Protein AF-A0A2N2NA88-F1 (afdb_monomer_lite)

Structure (mmCIF, N/CA/C/O backbone):
data_AF-A0A2N2NA88-F1
#
_entry.id   AF-A0A2N2NA88-F1
#
loop_
_atom_site.group_PDB
_atom_site.id
_atom_site.type_symbol
_atom_site.label_atom_id
_atom_site.label_alt_id
_atom_site.label_comp_id
_atom_site.label_asym_id
_atom_site.label_entity_id
_atom_site.label_seq_id
_atom_site.pdbx_PDB_ins_code
_atom_site.Cartn_x
_atom_site.Cartn_y
_atom_site.Cartn_z
_atom_site.occupancy
_atom_site.B_iso_or_equiv
_atom_site.auth_seq_id
_atom_site.auth_comp_id
_atom_site.auth_asym_id
_atom_site.auth_atom_id
_atom_site.pdbx_PDB_model_num
ATOM 1 N N . MET A 1 1 ? 6.400 -26.490 7.277 1.00 69.56 1 MET A N 1
ATOM 2 C CA . MET A 1 1 ? 5.43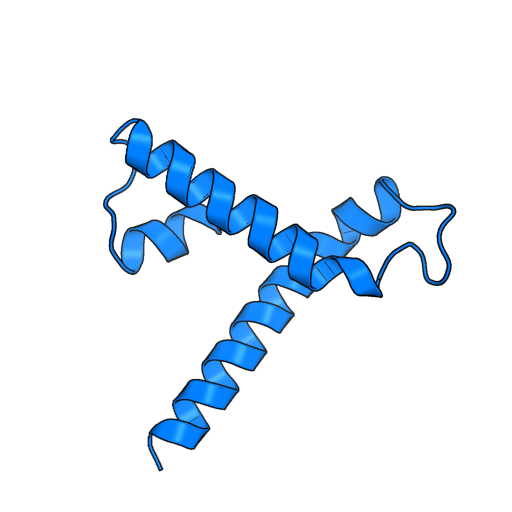7 -26.243 6.173 1.00 69.56 1 MET A CA 1
ATOM 3 C C . MET A 1 1 ? 4.729 -24.893 6.323 1.00 69.56 1 MET A C 1
ATOM 5 O O . MET A 1 1 ? 4.624 -24.164 5.347 1.00 69.56 1 MET A O 1
ATOM 9 N N . SER A 1 2 ? 4.283 -24.528 7.531 1.00 89.69 2 SER A N 1
ATOM 10 C CA . SER A 1 2 ? 3.616 -23.250 7.837 1.00 89.69 2 SER A CA 1
ATOM 11 C C . SER A 1 2 ? 4.435 -22.001 7.498 1.00 89.69 2 SER A C 1
ATOM 13 O O . SER A 1 2 ? 3.872 -21.019 7.026 1.00 89.69 2 SER A O 1
ATOM 15 N N . ASP A 1 3 ? 5.751 -22.023 7.702 1.00 94.31 3 ASP A N 1
ATOM 16 C CA . ASP A 1 3 ? 6.600 -20.839 7.495 1.00 94.31 3 ASP A CA 1
ATOM 17 C C . ASP A 1 3 ? 6.731 -20.469 6.019 1.00 94.31 3 ASP A C 1
ATOM 19 O O . ASP A 1 3 ? 6.706 -19.292 5.664 1.00 94.31 3 ASP A O 1
ATOM 23 N N . PHE A 1 4 ? 6.765 -21.478 5.149 1.00 95.38 4 PHE A N 1
ATOM 24 C CA . PHE A 1 4 ? 6.773 -21.276 3.705 1.00 95.38 4 PHE A CA 1
ATOM 25 C C . PHE A 1 4 ? 5.475 -20.614 3.223 1.00 95.38 4 PHE A C 1
ATOM 27 O O . PHE A 1 4 ? 5.513 -19.653 2.456 1.00 95.38 4 PHE A O 1
ATOM 34 N N . LEU A 1 5 ? 4.325 -21.070 3.735 1.00 95.38 5 LEU A N 1
ATOM 35 C CA . LEU A 1 5 ? 3.025 -20.467 3.430 1.00 95.38 5 LEU A CA 1
ATOM 36 C C . LEU A 1 5 ? 2.944 -19.015 3.921 1.00 95.38 5 LEU A C 1
ATOM 38 O O . LEU A 1 5 ? 2.472 -18.149 3.187 1.00 95.38 5 LEU A O 1
ATOM 42 N N . ARG A 1 6 ? 3.455 -18.727 5.126 1.00 95.19 6 ARG A N 1
ATOM 43 C CA . ARG A 1 6 ? 3.515 -17.362 5.678 1.00 95.19 6 ARG A CA 1
ATOM 44 C C . ARG A 1 6 ? 4.378 -16.446 4.817 1.00 95.19 6 ARG A C 1
ATOM 46 O O . ARG A 1 6 ? 3.922 -15.371 4.437 1.00 95.19 6 ARG A O 1
ATOM 53 N N . PHE A 1 7 ? 5.578 -16.892 4.450 1.00 96.19 7 PHE A N 1
ATOM 54 C CA . PHE A 1 7 ? 6.468 -16.145 3.564 1.00 96.19 7 PHE A CA 1
ATOM 55 C C . PHE A 1 7 ? 5.789 -15.817 2.232 1.00 96.19 7 PHE A C 1
ATOM 57 O O . PHE A 1 7 ? 5.763 -14.658 1.818 1.00 96.19 7 PHE A O 1
ATOM 64 N N . PHE A 1 8 ? 5.187 -16.821 1.591 1.00 97.06 8 PHE A N 1
ATOM 65 C CA . PHE A 1 8 ? 4.530 -16.632 0.305 1.00 97.06 8 PHE A CA 1
ATOM 66 C C . PHE A 1 8 ? 3.320 -15.696 0.412 1.00 97.06 8 PHE A C 1
ATOM 68 O O . PHE A 1 8 ? 3.175 -14.792 -0.408 1.00 97.06 8 PHE A O 1
ATOM 75 N N . SER A 1 9 ? 2.498 -15.844 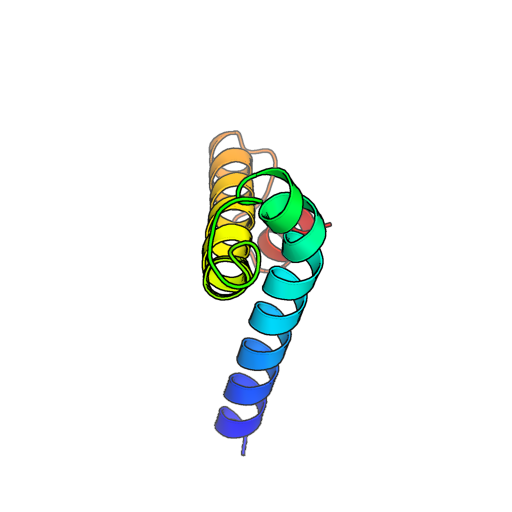1.457 1.00 95.56 9 SER A N 1
ATOM 76 C CA . SER A 1 9 ? 1.357 -14.951 1.698 1.00 95.56 9 SER A CA 1
ATOM 77 C C . SER A 1 9 ? 1.782 -13.495 1.889 1.00 95.56 9 SER A C 1
ATOM 79 O O . SER A 1 9 ? 1.171 -12.598 1.312 1.00 95.56 9 SER A O 1
ATOM 81 N N . TRP A 1 10 ? 2.869 -13.251 2.625 1.00 94.94 10 TRP A N 1
ATOM 82 C CA . TRP A 1 10 ? 3.392 -11.907 2.849 1.00 94.94 10 TRP A CA 1
ATOM 83 C C . TRP A 1 10 ? 3.974 -11.307 1.570 1.00 94.94 10 TRP A C 1
ATOM 85 O O . TRP A 1 10 ? 3.693 -10.159 1.225 1.00 94.94 10 TRP A O 1
ATOM 95 N N . TYR A 1 11 ? 4.745 -12.100 0.824 1.00 96.19 11 TYR A N 1
ATOM 96 C CA . TYR A 1 11 ? 5.300 -11.674 -0.454 1.00 96.19 11 TYR A CA 1
ATOM 97 C C . TYR A 1 11 ? 4.201 -11.308 -1.459 1.00 96.19 11 TYR A C 1
ATOM 99 O O . TYR A 1 11 ? 4.310 -10.300 -2.166 1.00 96.19 11 TYR A O 1
ATOM 107 N N . LEU A 1 12 ? 3.124 -12.096 -1.497 1.00 96.81 12 LEU A N 1
ATOM 108 C CA . LEU A 1 12 ? 1.956 -11.832 -2.329 1.00 96.81 12 LEU A CA 1
ATOM 109 C C . LEU A 1 12 ? 1.249 -10.549 -1.876 1.00 96.81 12 LEU A C 1
ATOM 111 O O . LEU A 1 12 ? 0.989 -9.688 -2.713 1.00 96.81 12 LEU A O 1
ATOM 115 N N . ALA A 1 13 ? 1.034 -10.366 -0.570 1.00 95.81 13 ALA A N 1
ATOM 116 C CA . ALA A 1 13 ? 0.427 -9.156 -0.016 1.00 95.81 13 ALA A CA 1
ATOM 117 C C . ALA A 1 13 ? 1.211 -7.885 -0.395 1.00 95.81 13 ALA A C 1
ATOM 119 O O . ALA A 1 13 ? 0.635 -6.961 -0.967 1.00 95.81 13 ALA A O 1
ATOM 120 N N . ILE A 1 14 ? 2.535 -7.854 -0.185 1.00 96.50 14 ILE A N 1
ATOM 121 C CA . ILE A 1 14 ? 3.376 -6.714 -0.602 1.00 96.50 14 ILE A CA 1
ATOM 122 C C . ILE A 1 14 ? 3.298 -6.496 -2.117 1.00 96.50 14 ILE A C 1
ATOM 124 O O . ILE A 1 14 ? 3.313 -5.358 -2.587 1.00 96.50 14 ILE A O 1
ATOM 128 N N . SER A 1 15 ? 3.257 -7.574 -2.900 1.00 96.62 15 SER A N 1
ATOM 129 C CA . SER A 1 15 ? 3.198 -7.469 -4.358 1.00 96.62 15 SER A CA 1
ATOM 130 C C . SER A 1 15 ? 1.885 -6.841 -4.824 1.00 96.62 15 SER A C 1
ATOM 132 O O . SER A 1 15 ? 1.930 -5.958 -5.677 1.00 96.62 15 SER A O 1
ATOM 134 N N . VAL A 1 16 ? 0.753 -7.208 -4.214 1.00 96.69 16 VAL A N 1
ATOM 135 C CA . VAL A 1 16 ? -0.559 -6.586 -4.460 1.00 96.69 16 VAL A CA 1
ATOM 136 C C . VAL A 1 16 ? -0.542 -5.105 -4.080 1.00 96.69 16 VAL A C 1
ATOM 138 O O . VAL A 1 16 ? -0.912 -4.263 -4.894 1.00 96.69 16 VAL A O 1
ATOM 141 N N . VAL A 1 17 ? -0.033 -4.769 -2.891 1.00 96.81 17 VAL A N 1
ATOM 142 C CA . VAL A 1 17 ? 0.100 -3.378 -2.424 1.00 96.81 17 VAL A CA 1
ATOM 143 C C . VAL A 1 17 ? 0.950 -2.544 -3.390 1.00 96.81 17 VAL A C 1
ATOM 145 O O . VAL A 1 17 ? 0.569 -1.438 -3.780 1.00 96.81 17 VAL A O 1
ATOM 148 N N . GLY A 1 18 ? 2.089 -3.087 -3.829 1.00 95.94 18 GLY A N 1
ATOM 149 C CA . GLY A 1 18 ? 2.954 -2.440 -4.811 1.00 95.94 18 GLY A CA 1
ATOM 150 C C . GLY A 1 18 ? 2.270 -2.252 -6.164 1.00 95.94 18 GLY A C 1
ATOM 151 O O . GLY A 1 18 ? 2.400 -1.189 -6.762 1.00 95.94 18 GLY A O 1
ATOM 152 N N . TRP A 1 19 ? 1.505 -3.243 -6.626 1.00 96.38 19 TRP A N 1
ATOM 153 C CA . TRP A 1 19 ? 0.742 -3.169 -7.875 1.00 96.38 19 TRP A CA 1
ATOM 154 C C . TRP A 1 19 ? -0.328 -2.077 -7.854 1.00 96.38 19 TRP A C 1
ATOM 156 O O . TRP A 1 19 ? -0.376 -1.262 -8.773 1.00 96.38 19 TRP A O 1
ATOM 166 N N . VAL A 1 20 ? -1.129 -2.005 -6.787 1.00 95.94 20 VAL A N 1
ATOM 167 C CA . VAL A 1 20 ? -2.151 -0.956 -6.606 1.00 95.94 20 VAL A CA 1
ATOM 168 C C . VAL A 1 20 ? -1.518 0.441 -6.545 1.00 95.94 20 VAL A C 1
ATOM 170 O O . VAL A 1 20 ? -2.119 1.426 -6.969 1.00 95.94 20 VAL A O 1
ATOM 173 N N . SER A 1 21 ? -0.264 0.529 -6.098 1.00 95.44 21 SER A N 1
ATOM 174 C CA . SER A 1 21 ? 0.478 1.789 -5.981 1.00 95.44 21 SER A CA 1
ATOM 175 C C . SER A 1 21 ? 1.107 2.281 -7.290 1.00 95.44 21 SER A C 1
ATOM 177 O O . SER A 1 21 ? 1.461 3.457 -7.388 1.00 95.44 21 SER A O 1
ATOM 179 N N . LEU A 1 22 ? 1.234 1.428 -8.313 1.00 94.94 22 LEU A N 1
ATOM 180 C CA . LEU A 1 22 ? 1.818 1.786 -9.614 1.00 94.94 22 LEU A CA 1
ATOM 181 C C . LEU A 1 22 ? 1.178 3.007 -10.293 1.00 94.94 22 LEU A C 1
ATOM 183 O O . LEU A 1 22 ? 1.933 3.899 -10.687 1.00 94.94 22 LEU A O 1
ATOM 187 N N . PRO A 1 23 ? -0.161 3.114 -10.441 1.00 93.81 23 PRO A N 1
ATOM 188 C CA . PRO A 1 23 ? -0.768 4.280 -11.083 1.00 93.81 23 PRO A CA 1
ATOM 189 C C . PRO A 1 23 ? -0.446 5.592 -10.357 1.00 93.81 23 PRO A C 1
ATOM 191 O O . PRO A 1 23 ? -0.327 6.631 -11.004 1.00 93.81 23 PRO A O 1
ATOM 194 N N . ILE A 1 24 ? -0.275 5.551 -9.033 1.00 94.00 24 ILE A N 1
ATOM 195 C CA . ILE A 1 24 ? 0.068 6.721 -8.220 1.00 94.00 24 ILE A CA 1
ATOM 196 C C . ILE A 1 24 ? 1.547 7.073 -8.422 1.00 94.00 24 ILE A C 1
ATOM 198 O O . ILE A 1 24 ? 1.877 8.200 -8.785 1.00 94.00 24 ILE A O 1
ATOM 202 N N . ILE A 1 25 ? 2.436 6.089 -8.279 1.00 95.00 25 ILE A N 1
ATOM 203 C CA . ILE A 1 25 ? 3.888 6.232 -8.462 1.00 95.00 25 ILE A CA 1
ATOM 204 C C . ILE A 1 25 ? 4.232 6.759 -9.856 1.00 95.00 25 ILE A C 1
ATOM 206 O O . ILE A 1 25 ? 5.009 7.701 -9.978 1.00 95.00 25 ILE A O 1
ATOM 210 N N . PHE A 1 26 ? 3.625 6.211 -10.911 1.00 94.31 26 PHE A N 1
ATOM 211 C CA . PHE A 1 26 ? 3.913 6.621 -12.288 1.00 94.31 26 PHE A CA 1
ATOM 212 C C . PHE A 1 26 ? 3.475 8.057 -12.590 1.00 94.31 26 PHE A C 1
ATOM 214 O O . PHE A 1 26 ? 4.038 8.680 -13.491 1.00 94.31 26 PHE A O 1
ATOM 221 N N . ARG A 1 27 ? 2.495 8.584 -11.842 1.00 93.56 27 ARG A N 1
ATOM 222 C CA . ARG A 1 27 ? 2.069 9.988 -11.917 1.00 93.56 27 ARG A CA 1
ATOM 223 C C . ARG A 1 27 ? 2.949 10.911 -11.074 1.00 93.56 27 ARG A C 1
ATOM 225 O O . ARG A 1 27 ? 3.210 12.026 -11.505 1.00 93.56 27 ARG A O 1
ATOM 232 N N . LEU A 1 28 ? 3.403 10.461 -9.903 1.00 93.31 28 LEU A N 1
ATOM 233 C CA . LEU A 1 28 ? 4.207 11.268 -8.974 1.00 93.31 28 LEU A CA 1
ATOM 234 C C . LEU A 1 28 ? 5.698 11.313 -9.331 1.00 93.31 28 LEU A C 1
ATOM 236 O O . LEU A 1 28 ? 6.361 12.315 -9.080 1.00 93.31 28 LEU A O 1
ATOM 240 N N . LEU A 1 29 ? 6.232 10.240 -9.915 1.00 93.44 29 LEU A N 1
ATOM 241 C CA . LEU A 1 29 ? 7.657 10.070 -10.206 1.00 93.44 29 LEU A CA 1
ATOM 242 C C . LEU A 1 29 ? 7.923 9.831 -11.707 1.00 93.44 29 LEU A C 1
ATOM 244 O O . LEU A 1 29 ? 8.684 8.920 -12.054 1.00 93.44 29 LEU A O 1
ATOM 248 N N . PRO A 1 30 ? 7.341 10.627 -12.630 1.00 91.12 30 PRO A N 1
ATOM 249 C CA . PRO A 1 30 ? 7.453 10.370 -14.066 1.00 91.12 30 PRO A CA 1
ATOM 250 C C . PRO A 1 30 ? 8.892 10.502 -14.587 1.00 91.12 30 PRO A C 1
ATOM 252 O O . PRO A 1 30 ? 9.230 9.868 -15.586 1.00 91.12 30 PRO A O 1
ATOM 255 N N . ASN A 1 31 ? 9.727 11.286 -13.897 1.00 93.25 31 ASN A N 1
ATOM 256 C CA . ASN A 1 31 ? 11.096 11.617 -14.298 1.00 93.25 31 ASN A CA 1
ATOM 257 C C . ASN A 1 31 ? 12.160 10.666 -13.722 1.00 93.25 31 ASN A C 1
ATOM 259 O O . ASN A 1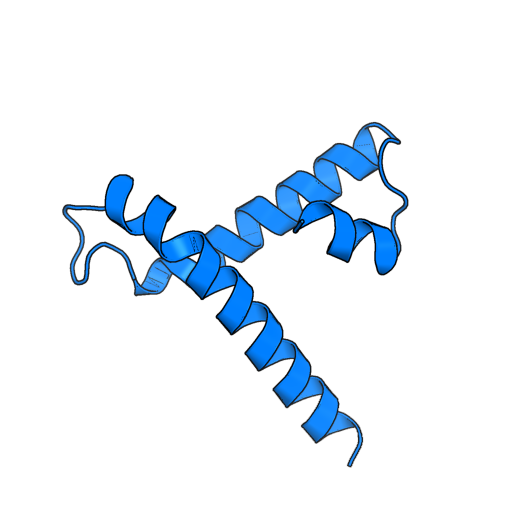 31 ? 13.339 10.815 -14.034 1.00 93.25 31 ASN A O 1
ATOM 263 N N . LEU A 1 32 ? 11.779 9.701 -12.876 1.00 91.31 32 LEU A N 1
ATOM 264 C CA . LEU A 1 32 ? 12.714 8.694 -12.372 1.00 91.31 32 LEU A CA 1
ATOM 265 C C . LEU A 1 32 ? 12.901 7.568 -13.392 1.00 91.31 32 LEU A C 1
ATOM 267 O O . LEU A 1 32 ? 11.986 7.218 -14.142 1.00 91.31 32 LEU A O 1
ATOM 271 N N . ALA A 1 33 ? 14.072 6.926 -13.353 1.00 85.75 33 ALA A N 1
ATOM 272 C CA . ALA A 1 33 ? 14.305 5.685 -14.082 1.00 85.75 33 ALA A CA 1
ATOM 273 C C . ALA A 1 33 ? 13.189 4.677 -13.760 1.00 85.75 33 ALA A C 1
ATOM 275 O O . ALA A 1 33 ? 12.804 4.509 -12.599 1.00 85.75 33 ALA A O 1
ATOM 276 N N . SER A 1 34 ? 12.634 4.023 -14.784 1.00 89.00 34 SER A N 1
ATOM 277 C CA . SER A 1 34 ? 11.476 3.116 -14.666 1.00 89.00 34 SER A CA 1
ATOM 278 C C . SER A 1 34 ? 10.220 3.734 -14.020 1.00 89.00 34 SER A C 1
ATOM 280 O O . SER A 1 34 ? 9.406 3.015 -13.445 1.00 89.00 34 SER A O 1
ATOM 282 N N . LYS A 1 35 ? 10.052 5.066 -14.091 1.00 88.44 35 LYS A N 1
ATOM 283 C CA . LYS A 1 35 ? 8.916 5.805 -13.505 1.00 88.44 35 LYS A CA 1
ATOM 284 C C . LYS A 1 35 ? 8.751 5.569 -11.997 1.00 88.44 35 LYS A C 1
ATOM 286 O O . LYS A 1 35 ? 7.639 5.554 -11.485 1.00 88.44 35 LYS A O 1
ATOM 291 N N . GLY A 1 36 ? 9.851 5.318 -11.284 1.00 90.62 36 GLY A N 1
ATOM 292 C CA . GLY A 1 36 ? 9.818 5.061 -9.842 1.00 90.62 36 GLY A CA 1
ATOM 293 C C . GLY A 1 36 ? 9.286 3.677 -9.444 1.00 90.62 36 GLY A C 1
ATOM 294 O O . GLY A 1 36 ? 8.953 3.486 -8.279 1.00 90.62 36 GLY A O 1
ATOM 295 N N . PHE A 1 37 ? 9.232 2.697 -10.358 1.00 93.25 37 PHE A N 1
ATOM 296 C CA . PHE A 1 37 ? 8.731 1.336 -10.094 1.00 93.25 37 PHE A CA 1
ATOM 297 C C . PHE A 1 37 ? 9.321 0.679 -8.833 1.00 93.25 37 PHE A C 1
ATOM 299 O O . PHE A 1 37 ? 8.594 0.057 -8.058 1.00 93.25 37 PHE A O 1
ATOM 306 N N . ALA A 1 38 ? 10.622 0.861 -8.580 1.00 93.31 38 ALA A N 1
ATOM 307 C CA . ALA A 1 38 ? 11.295 0.330 -7.390 1.00 93.31 38 ALA A CA 1
ATOM 308 C C . ALA A 1 38 ? 10.681 0.828 -6.065 1.00 93.31 38 ALA A C 1
ATOM 310 O O . ALA A 1 38 ? 10.745 0.135 -5.051 1.00 93.31 38 ALA A O 1
ATOM 311 N N . LEU A 1 39 ? 10.051 2.005 -6.078 1.00 94.56 39 LEU A N 1
ATOM 312 C CA . LEU A 1 39 ? 9.422 2.615 -4.912 1.00 94.56 39 LEU A CA 1
ATOM 313 C C . LEU A 1 39 ? 7.958 2.201 -4.732 1.00 94.56 39 LEU A C 1
ATOM 315 O O . LEU A 1 39 ? 7.378 2.512 -3.699 1.00 94.56 39 LEU A O 1
ATOM 319 N N . ALA A 1 40 ? 7.360 1.465 -5.673 1.00 95.62 40 ALA A N 1
ATOM 320 C CA . ALA A 1 40 ? 5.934 1.148 -5.623 1.00 95.62 40 ALA A CA 1
ATOM 321 C C . ALA A 1 40 ? 5.540 0.342 -4.378 1.00 95.62 40 ALA A C 1
ATOM 323 O O . ALA A 1 40 ? 4.566 0.670 -3.706 1.00 95.62 40 ALA A O 1
ATOM 324 N N . LYS A 1 41 ? 6.338 -0.675 -4.028 1.00 95.38 41 LYS A N 1
ATOM 325 C CA . LYS A 1 41 ? 6.132 -1.497 -2.825 1.00 95.38 41 LYS A CA 1
ATOM 326 C C . LYS A 1 41 ? 6.281 -0.691 -1.523 1.00 95.38 41 LYS A C 1
ATOM 328 O O . LYS A 1 41 ? 5.328 -0.688 -0.745 1.00 95.38 41 LYS A O 1
ATOM 333 N N . PRO A 1 42 ? 7.415 -0.005 -1.254 1.00 96.31 42 PRO A N 1
ATOM 334 C CA . PRO A 1 42 ? 7.564 0.750 -0.009 1.00 96.31 42 PRO A CA 1
ATOM 335 C C . PRO A 1 42 ? 6.576 1.917 0.097 1.00 96.31 42 PRO A C 1
ATOM 337 O O . PRO A 1 42 ? 6.059 2.164 1.180 1.00 96.31 42 PRO A O 1
ATOM 340 N N . PHE A 1 43 ? 6.257 2.594 -1.008 1.00 96.38 43 PHE A N 1
ATOM 341 C CA . PHE A 1 43 ? 5.265 3.670 -1.023 1.00 96.38 43 PHE A CA 1
ATOM 342 C C . PHE A 1 43 ? 3.858 3.171 -0.691 1.00 96.38 43 PHE A C 1
ATOM 344 O O . PHE A 1 43 ? 3.183 3.760 0.149 1.00 96.38 43 PHE A O 1
ATOM 351 N N . GLY A 1 44 ? 3.434 2.060 -1.299 1.00 96.31 44 GLY A N 1
ATOM 352 C CA . GLY A 1 44 ? 2.139 1.458 -1.003 1.00 96.31 44 GLY A CA 1
ATOM 353 C C . GLY A 1 44 ? 2.012 1.019 0.449 1.00 96.31 44 GLY A C 1
ATOM 354 O O . GLY A 1 44 ? 1.007 1.308 1.092 1.00 96.31 44 GLY A O 1
ATOM 355 N N . LEU A 1 45 ? 3.055 0.380 0.988 1.00 96.94 45 LEU A N 1
ATOM 356 C CA . LEU A 1 45 ? 3.097 -0.008 2.399 1.00 96.94 45 LEU A CA 1
ATOM 357 C C . LEU A 1 45 ? 3.047 1.206 3.329 1.00 96.94 45 LEU A C 1
ATOM 359 O O . LEU A 1 45 ? 2.358 1.156 4.345 1.00 96.94 45 LEU A O 1
ATOM 363 N N . LEU A 1 46 ? 3.746 2.290 2.978 1.00 97.19 46 LEU A N 1
ATOM 364 C CA . LEU A 1 46 ? 3.738 3.522 3.758 1.00 97.19 46 LEU A CA 1
ATOM 365 C C . LEU A 1 46 ? 2.339 4.138 3.800 1.00 97.19 46 LEU A C 1
ATOM 367 O O . LEU A 1 46 ? 1.847 4.422 4.885 1.00 97.19 46 LEU A O 1
ATOM 371 N N . ILE A 1 47 ? 1.690 4.316 2.646 1.00 96.50 47 ILE A N 1
ATOM 372 C CA . ILE A 1 47 ? 0.344 4.900 2.581 1.00 96.50 47 ILE A CA 1
ATOM 373 C C . ILE A 1 47 ? -0.655 4.023 3.322 1.00 96.50 47 ILE A C 1
ATOM 375 O O . ILE A 1 47 ? -1.390 4.520 4.171 1.00 96.50 47 ILE A O 1
ATOM 379 N N . TRP A 1 48 ? -0.668 2.725 3.027 1.00 97.75 48 TRP A N 1
ATOM 380 C CA . TRP A 1 48 ? -1.623 1.806 3.629 1.00 97.75 48 TRP A CA 1
ATOM 381 C C . TRP A 1 48 ? -1.449 1.719 5.150 1.00 97.75 48 TRP A C 1
ATOM 383 O O . TRP A 1 48 ? -2.410 1.895 5.899 1.00 97.75 48 TRP A O 1
ATOM 393 N N . GLY A 1 49 ? -0.213 1.531 5.622 1.00 97.19 49 GLY A N 1
ATOM 394 C CA . GLY A 1 49 ? 0.092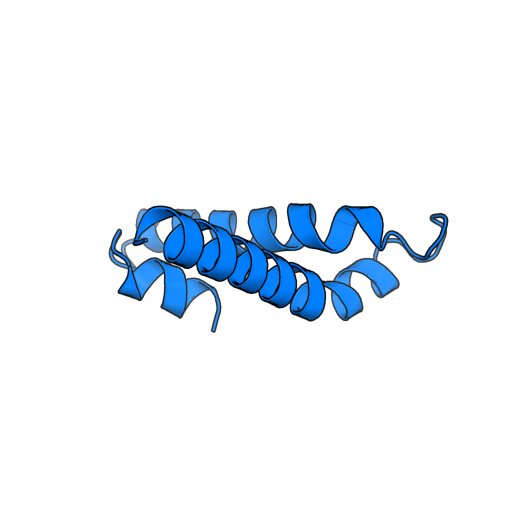 1.482 7.049 1.00 97.19 49 GLY A CA 1
ATOM 395 C C . GLY A 1 49 ? -0.201 2.803 7.762 1.00 97.19 49 GLY A C 1
ATOM 396 O O . GLY A 1 49 ? -0.731 2.793 8.871 1.00 97.19 49 GLY A O 1
ATOM 397 N N . TYR A 1 50 ? 0.086 3.938 7.119 1.00 97.56 50 TYR A N 1
ATOM 398 C CA . TYR A 1 50 ? -0.204 5.257 7.676 1.00 97.56 50 TYR A CA 1
ATOM 399 C C . TYR A 1 50 ? -1.709 5.516 7.792 1.00 97.56 50 TYR A C 1
ATOM 401 O O . TYR A 1 50 ? -2.159 5.970 8.840 1.00 97.56 50 TYR A O 1
ATOM 409 N N . LEU A 1 51 ? -2.498 5.185 6.764 1.00 97.62 51 LEU A N 1
ATOM 410 C CA . LEU A 1 51 ? -3.959 5.307 6.808 1.00 97.62 51 LEU A CA 1
ATOM 411 C C . LEU A 1 51 ? -4.561 4.422 7.898 1.00 97.62 51 LEU A C 1
ATOM 413 O O . LEU A 1 51 ? -5.380 4.897 8.681 1.00 97.62 51 LEU A O 1
ATOM 417 N N . PHE A 1 52 ? -4.117 3.167 7.996 1.00 98.25 52 PHE A N 1
ATOM 418 C CA . PHE A 1 52 ? -4.542 2.274 9.070 1.00 98.25 52 PHE A CA 1
ATOM 419 C C . PHE A 1 52 ? -4.232 2.864 10.452 1.00 98.25 52 PHE A C 1
ATOM 421 O O . PHE A 1 52 ? -5.121 2.973 11.296 1.00 98.25 52 PHE A O 1
ATOM 428 N N . TRP A 1 53 ? -2.989 3.303 10.668 1.00 98.25 53 TRP A N 1
ATOM 429 C CA . TRP A 1 53 ? -2.563 3.912 11.927 1.00 98.25 53 TRP A CA 1
ATOM 430 C C . TRP A 1 53 ? -3.376 5.167 12.271 1.00 98.25 53 TRP A C 1
ATOM 432 O O . TRP A 1 53 ? -3.810 5.333 13.413 1.00 98.25 53 TRP A O 1
ATOM 442 N N . LEU A 1 54 ? -3.629 6.026 11.284 1.00 98.25 54 LEU A N 1
ATOM 443 C CA . LEU A 1 54 ? -4.391 7.257 11.452 1.00 98.25 54 LEU A CA 1
ATOM 444 C C . LEU A 1 54 ? -5.852 6.964 11.826 1.00 98.25 54 LEU A C 1
ATOM 446 O O . LEU A 1 54 ? -6.375 7.533 12.782 1.00 98.25 54 LEU A O 1
ATOM 450 N N . LEU A 1 55 ? -6.499 6.037 11.116 1.00 97.94 55 LEU A N 1
ATOM 451 C CA . LEU A 1 55 ? -7.884 5.642 11.377 1.00 97.94 55 LEU A CA 1
ATOM 452 C C . LEU A 1 55 ? -8.042 4.938 12.729 1.00 97.94 55 LEU A C 1
ATOM 454 O O . LEU A 1 55 ? -9.034 5.170 13.419 1.00 97.94 55 LEU A O 1
ATOM 458 N N . CYS A 1 56 ? -7.066 4.128 13.145 1.00 98.00 56 CYS A N 1
ATOM 459 C CA . CYS A 1 56 ? -7.028 3.587 14.503 1.00 98.00 56 CYS A CA 1
ATOM 460 C C . CYS A 1 56 ? -6.859 4.686 15.555 1.00 98.00 56 CYS A C 1
ATOM 462 O O . CYS A 1 56 ? -7.529 4.646 16.583 1.00 98.00 56 CYS A O 1
ATOM 464 N N . SER A 1 57 ? -6.014 5.685 15.293 1.00 97.94 57 SER A N 1
ATOM 465 C CA . SER A 1 57 ? -5.791 6.809 16.212 1.00 97.94 57 SER A CA 1
ATOM 466 C C . SER A 1 57 ? -7.052 7.658 16.412 1.00 97.94 57 SER A C 1
ATOM 468 O O . SER A 1 57 ? -7.304 8.128 17.517 1.00 97.94 57 SER A O 1
ATOM 470 N N . PHE A 1 58 ? -7.881 7.806 15.373 1.00 97.81 58 PHE A N 1
ATOM 471 C CA . PHE A 1 58 ? -9.191 8.460 15.467 1.00 97.81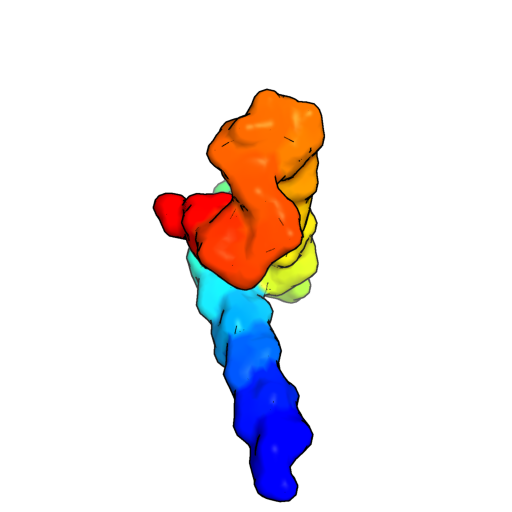 58 PHE A CA 1
ATOM 472 C C . PHE A 1 58 ? -10.311 7.560 16.013 1.00 97.81 58 PHE A C 1
ATOM 474 O O . PHE A 1 58 ? -11.437 8.024 16.174 1.00 97.81 58 PHE A O 1
ATOM 481 N N . GLY A 1 59 ? -10.033 6.282 16.288 1.00 96.56 59 GLY A N 1
ATOM 482 C CA . GLY A 1 59 ? -11.033 5.320 16.758 1.00 96.56 59 GLY A CA 1
ATOM 483 C C . GLY A 1 59 ? -12.015 4.843 15.680 1.00 96.56 59 GLY A C 1
ATOM 484 O O . GLY A 1 59 ? -13.021 4.225 16.014 1.00 96.56 59 GLY A O 1
ATOM 485 N N . VAL A 1 60 ? -11.735 5.106 14.397 1.00 97.19 60 VAL A N 1
ATOM 486 C CA . VAL A 1 60 ? -12.565 4.664 13.260 1.00 97.19 60 VAL A CA 1
ATOM 487 C C . VAL A 1 60 ? -12.378 3.170 12.996 1.00 97.19 60 VAL A C 1
ATOM 489 O O . VAL A 1 60 ? -13.342 2.460 12.719 1.00 97.19 60 VAL A O 1
ATOM 492 N N . LEU A 1 61 ? -11.136 2.683 13.089 1.00 97.25 61 LEU A N 1
ATOM 493 C CA . LEU A 1 61 ? -10.797 1.273 12.902 1.00 97.25 61 LEU A CA 1
ATOM 494 C C . LEU A 1 61 ? -10.264 0.652 14.190 1.00 97.25 61 LEU A C 1
ATOM 496 O O . LEU A 1 61 ? -9.550 1.285 14.967 1.00 97.25 61 LEU A O 1
ATOM 500 N N . GLN A 1 62 ? -10.560 -0.630 14.386 1.00 96.38 62 GLN A N 1
ATOM 501 C CA . GLN A 1 62 ? -9.956 -1.415 15.457 1.00 96.38 62 GLN A CA 1
ATOM 502 C C . GLN A 1 62 ? -8.558 -1.882 15.053 1.00 96.38 62 GLN A C 1
ATOM 504 O O . GLN A 1 62 ? -8.335 -2.274 13.907 1.00 96.38 62 GLN A O 1
ATOM 509 N N . ASN A 1 63 ? -7.631 -1.910 16.014 1.00 97.00 63 ASN A N 1
ATOM 510 C CA . ASN A 1 63 ? -6.283 -2.427 15.795 1.00 97.00 63 ASN A CA 1
ATOM 511 C C . ASN A 1 63 ? -6.276 -3.967 15.784 1.00 97.00 63 ASN A C 1
ATOM 513 O O . ASN A 1 63 ? -5.868 -4.620 16.742 1.00 97.00 63 ASN A O 1
ATOM 517 N N . ASN A 1 64 ? -6.809 -4.545 14.712 1.00 97.19 64 ASN A N 1
ATOM 518 C CA . ASN A 1 64 ? -6.867 -5.981 14.476 1.00 97.19 64 ASN A CA 1
ATOM 519 C C . ASN A 1 64 ? -6.673 -6.284 12.980 1.00 97.19 64 ASN A C 1
ATOM 521 O O . ASN A 1 64 ? -6.562 -5.381 12.148 1.00 97.19 64 ASN A O 1
ATOM 525 N N . THR A 1 65 ? -6.643 -7.569 12.620 1.00 95.56 65 THR A N 1
ATOM 526 C CA . THR A 1 65 ? -6.448 -7.999 11.226 1.00 95.56 65 THR A CA 1
ATOM 527 C C . THR A 1 65 ? -7.525 -7.453 10.286 1.00 95.56 65 THR A C 1
ATOM 529 O O . THR A 1 65 ? -7.210 -7.067 9.164 1.00 95.56 65 THR A O 1
ATOM 532 N N . GLY A 1 66 ? -8.780 -7.376 10.741 1.00 96.31 66 GLY A N 1
ATOM 533 C CA . GLY A 1 66 ? -9.882 -6.825 9.951 1.00 96.31 66 GLY A CA 1
ATOM 534 C C . GLY A 1 66 ? -9.708 -5.333 9.672 1.00 96.31 66 GLY A C 1
ATOM 535 O O . GLY A 1 66 ? -9.901 -4.904 8.541 1.00 96.31 66 GLY A O 1
ATOM 536 N N . GLY A 1 67 ? -9.269 -4.558 10.666 1.00 97.12 67 GLY A N 1
ATOM 537 C CA . GLY A 1 67 ? -8.981 -3.134 10.514 1.00 97.12 67 GLY A CA 1
ATOM 538 C C . GLY A 1 67 ? -7.852 -2.867 9.519 1.00 97.12 67 GLY A C 1
ATOM 539 O O . GLY A 1 67 ? -8.000 -2.011 8.654 1.00 97.12 67 GLY A O 1
ATOM 540 N N . VAL A 1 68 ? -6.761 -3.640 9.575 1.00 96.44 68 VAL A N 1
ATOM 541 C CA . VAL A 1 68 ? -5.662 -3.529 8.597 1.00 96.44 68 VAL A CA 1
ATOM 542 C C . VAL A 1 68 ? -6.165 -3.779 7.176 1.00 96.44 68 VAL A C 1
ATOM 544 O O . VAL A 1 68 ? -5.859 -3.003 6.274 1.00 96.44 68 VAL A O 1
ATOM 547 N N . VAL A 1 69 ? -6.957 -4.837 6.970 1.00 95.94 69 VAL A N 1
ATOM 548 C CA . VAL A 1 69 ? -7.509 -5.166 5.647 1.00 95.94 69 VAL A CA 1
ATOM 549 C C . VAL A 1 69 ? -8.488 -4.091 5.174 1.00 95.94 69 VAL A C 1
ATOM 551 O O . VAL A 1 69 ? -8.393 -3.666 4.029 1.00 95.94 69 VAL A O 1
ATOM 554 N N . LEU A 1 70 ? -9.375 -3.601 6.044 1.00 96.75 70 LEU A N 1
ATOM 555 C CA . LEU A 1 70 ? -10.317 -2.529 5.707 1.00 96.75 70 LEU A CA 1
ATOM 556 C C . LEU A 1 70 ? -9.617 -1.218 5.350 1.00 96.75 70 LEU A C 1
ATOM 558 O O . LEU A 1 70 ? -10.094 -0.512 4.481 1.00 96.75 70 LEU A O 1
ATOM 562 N N . ALA A 1 71 ? -8.476 -0.903 5.962 1.00 96.25 71 ALA A N 1
ATOM 563 C CA . ALA A 1 71 ? -7.704 0.280 5.590 1.00 96.25 71 ALA A CA 1
ATOM 564 C C . ALA A 1 71 ? -7.079 0.194 4.181 1.00 96.25 71 ALA A C 1
ATOM 566 O O . A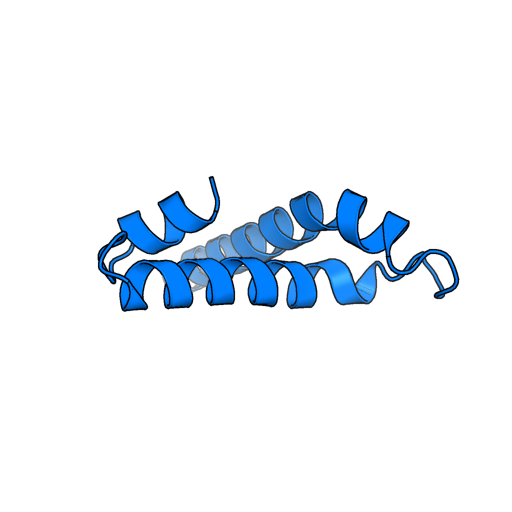LA A 1 71 ? -6.576 1.201 3.684 1.00 96.25 71 ALA A O 1
ATOM 567 N N . PHE A 1 72 ? -7.043 -0.996 3.566 1.00 93.94 72 PHE A N 1
ATOM 568 C CA . PHE A 1 72 ? -6.551 -1.194 2.197 1.00 93.94 72 PHE A CA 1
ATOM 569 C C . PHE A 1 72 ? -7.640 -1.035 1.130 1.00 93.94 72 PHE A C 1
ATOM 571 O O . PHE A 1 72 ? -7.315 -0.738 -0.019 1.00 93.94 72 PHE A O 1
ATOM 578 N N . VAL A 1 73 ? -8.891 -1.332 1.498 1.00 89.50 73 VAL A N 1
ATOM 579 C CA . VAL A 1 73 ? -10.061 -1.424 0.608 1.00 89.50 73 VAL A CA 1
ATOM 580 C C . VAL A 1 73 ? -10.727 -0.064 0.480 1.00 89.50 73 VAL A C 1
ATOM 582 O O . VAL A 1 73 ? -11.027 0.312 -0.674 1.00 89.50 73 VAL A O 1
#

Radius of gyration: 14.23 Å; chains: 1; bounding box: 27×38×31 Å

pLDDT: mean 94.96, std 3.9, range [69.56, 98.25]

Secondary structure (DSSP, 8-state):
-HHHHHHHHHHHHHHHHHHHHHHHHHHH-TTSGGGGGGGHHHHHHHHHHHHHHHHHHTTSS-SSHHHHHHTT-

Sequence (73 aa):
MSDFLRFFSWYLAISVVGWVSLPIIFRLLPNLASKGFALAKPFGLLIWGYLFWLLCSFGVLQNNTGGVVLAFV

Foldseek 3Di:
DVVVVVVVVVVVVLVVLLVVQVVVQLVVQVPDDVSCSVCSSVVSCCQLVVQLVVCVVVVNADPDPVSSVVSND